Protein AF-A0A090T4U0-F1 (afdb_monomer_lite)

Structure (mmCIF, N/CA/C/O backbone):
data_AF-A0A090T4U0-F1
#
_entry.id   AF-A0A090T4U0-F1
#
loop_
_atom_site.group_PDB
_atom_site.id
_atom_site.type_symbol
_atom_site.label_atom_id
_atom_site.label_alt_id
_atom_site.label_comp_id
_atom_site.label_asym_id
_atom_site.label_entity_id
_atom_site.label_seq_id
_atom_site.pdbx_PDB_ins_code
_atom_site.Cartn_x
_atom_site.Cartn_y
_atom_site.Cartn_z
_atom_site.occupancy
_atom_site.B_iso_or_equiv
_atom_site.auth_seq_id
_atom_site.auth_comp_id
_atom_site.auth_asym_id
_atom_site.auth_atom_id
_atom_site.pdbx_PDB_model_num
ATOM 1 N N . MET A 1 1 ? -1.729 30.146 -5.307 1.00 39.72 1 MET A N 1
ATOM 2 C CA . MET A 1 1 ? -2.863 29.232 -5.060 1.00 39.72 1 MET A CA 1
ATOM 3 C C . MET A 1 1 ? -2.407 27.837 -5.458 1.00 39.72 1 MET A C 1
ATOM 5 O O . MET A 1 1 ? -2.613 27.449 -6.595 1.00 39.72 1 MET A O 1
ATOM 9 N N . GLU A 1 2 ? -1.715 27.117 -4.576 1.00 47.72 2 GLU A N 1
ATOM 10 C CA . GLU A 1 2 ? -1.398 25.704 -4.815 1.00 47.72 2 GLU A CA 1
ATOM 11 C C . GLU A 1 2 ? -2.237 24.876 -3.847 1.00 47.72 2 GLU A C 1
ATOM 13 O O . GLU A 1 2 ? -2.078 24.951 -2.630 1.00 47.72 2 GLU A O 1
ATOM 18 N N . ASN A 1 3 ? -3.214 24.168 -4.411 1.00 47.00 3 ASN A N 1
ATOM 19 C CA . ASN A 1 3 ? -4.125 23.287 -3.698 1.00 47.00 3 ASN A CA 1
ATOM 20 C C . ASN A 1 3 ? -3.336 22.127 -3.075 1.00 47.00 3 ASN A C 1
ATOM 22 O O . ASN A 1 3 ? -3.104 21.106 -3.718 1.00 47.00 3 ASN A O 1
ATOM 26 N N . ILE A 1 4 ? -2.964 22.252 -1.800 1.00 52.81 4 ILE A N 1
ATOM 27 C CA . ILE A 1 4 ? -2.536 21.125 -0.959 1.00 52.81 4 ILE A CA 1
ATOM 28 C C . ILE A 1 4 ? -3.804 20.353 -0.566 1.00 52.81 4 ILE A C 1
ATOM 30 O O . ILE A 1 4 ? -4.256 20.386 0.574 1.00 52.81 4 ILE A O 1
ATOM 34 N N . ILE A 1 5 ? -4.448 19.712 -1.537 1.00 53.06 5 ILE A N 1
ATOM 35 C CA . ILE A 1 5 ? -5.649 18.906 -1.315 1.00 53.06 5 ILE A CA 1
ATOM 36 C C . ILE A 1 5 ? -5.248 17.462 -1.640 1.00 53.06 5 ILE A C 1
ATOM 38 O O . ILE A 1 5 ? -5.162 17.091 -2.803 1.00 53.06 5 ILE A O 1
ATOM 42 N N . GLY A 1 6 ? -4.906 16.679 -0.605 1.00 55.81 6 GLY A N 1
ATOM 43 C CA . GLY A 1 6 ? -4.508 15.259 -0.726 1.00 55.81 6 GLY A CA 1
ATOM 44 C C . GLY A 1 6 ? -3.029 14.928 -0.446 1.00 55.81 6 GLY A C 1
ATOM 45 O O . GLY A 1 6 ? -2.508 13.942 -0.956 1.00 55.81 6 GLY A O 1
ATOM 46 N N . GLY A 1 7 ? -2.323 15.747 0.341 1.00 65.19 7 GLY A N 1
ATOM 47 C CA . GLY A 1 7 ? -0.852 15.810 0.360 1.00 65.19 7 GLY A CA 1
ATOM 48 C C . GLY A 1 7 ? -0.046 14.578 0.809 1.00 65.19 7 GLY A C 1
ATOM 49 O O . GLY A 1 7 ? 1.150 14.558 0.537 1.00 65.19 7 GLY A O 1
ATOM 50 N N . GLY A 1 8 ? -0.631 13.585 1.484 1.00 77.25 8 GLY A N 1
ATOM 51 C CA . GLY A 1 8 ? 0.084 12.375 1.927 1.00 77.25 8 GLY A CA 1
ATOM 52 C C . GLY A 1 8 ? -0.086 11.210 0.955 1.00 77.25 8 GLY A C 1
ATOM 53 O O . GLY A 1 8 ? 0.870 10.767 0.323 1.00 77.25 8 GLY A O 1
ATOM 54 N N . ASP A 1 9 ? -1.330 10.768 0.792 1.00 83.25 9 ASP A N 1
ATOM 55 C CA . ASP A 1 9 ? -1.684 9.610 -0.030 1.00 83.25 9 ASP A CA 1
ATOM 56 C C . ASP A 1 9 ? -1.367 9.827 -1.517 1.00 83.25 9 ASP A C 1
ATOM 58 O O . ASP A 1 9 ? -0.837 8.931 -2.170 1.00 83.25 9 ASP A O 1
ATOM 62 N N . ALA A 1 10 ? -1.594 11.038 -2.046 1.00 83.25 10 ALA A N 1
ATOM 63 C CA . ALA A 1 10 ? -1.249 11.348 -3.434 1.00 83.25 10 ALA A CA 1
ATOM 64 C C . ALA A 1 10 ? 0.271 11.319 -3.663 1.00 83.25 10 ALA A C 1
ATOM 66 O O . ALA A 1 10 ? 0.727 10.800 -4.677 1.00 83.25 10 ALA A O 1
ATOM 67 N N . LYS A 1 11 ? 1.075 11.812 -2.706 1.00 87.12 11 LYS A N 1
ATOM 68 C CA . LYS A 1 11 ? 2.545 11.723 -2.791 1.00 87.12 11 LYS A CA 1
ATOM 69 C C . LYS A 1 11 ? 3.019 10.275 -2.741 1.00 87.12 11 LYS A C 1
ATOM 71 O O . LYS A 1 11 ? 3.911 9.908 -3.500 1.00 87.12 11 LYS A O 1
ATOM 76 N N . LEU A 1 12 ? 2.411 9.464 -1.876 1.00 86.81 12 LEU A N 1
ATOM 77 C CA . LEU A 1 12 ? 2.719 8.043 -1.756 1.00 86.81 12 LEU A CA 1
ATOM 78 C C . LEU A 1 12 ? 2.400 7.291 -3.054 1.00 86.81 12 LEU A C 1
ATOM 80 O O . LEU A 1 12 ? 3.244 6.560 -3.567 1.00 86.81 12 LEU A O 1
ATOM 84 N N . MET A 1 13 ? 1.214 7.517 -3.619 1.00 87.69 13 MET A N 1
ATOM 85 C CA . MET A 1 13 ? 0.796 6.901 -4.878 1.00 87.69 13 MET A CA 1
ATOM 86 C C . MET A 1 13 ? 1.702 7.316 -6.045 1.00 87.69 13 MET A C 1
ATOM 88 O O . MET A 1 13 ? 2.092 6.465 -6.843 1.00 87.69 13 MET A O 1
ATOM 92 N N . VAL A 1 14 ? 2.087 8.595 -6.129 1.00 89.25 14 VAL A N 1
ATOM 93 C CA . VAL A 1 14 ? 3.028 9.079 -7.153 1.00 89.25 14 VAL A CA 1
ATOM 94 C C . VAL A 1 14 ? 4.398 8.418 -6.998 1.00 89.25 14 VAL A C 1
ATOM 96 O O . VAL A 1 14 ? 4.952 7.951 -7.989 1.00 89.25 14 VAL A O 1
ATOM 99 N N . ALA A 1 15 ? 4.925 8.322 -5.774 1.00 90.38 15 ALA A N 1
ATOM 100 C CA . ALA A 1 15 ? 6.213 7.678 -5.516 1.00 90.38 15 ALA A CA 1
ATOM 101 C C . ALA A 1 15 ? 6.215 6.198 -5.931 1.00 90.38 15 ALA A C 1
ATOM 103 O O . ALA A 1 15 ? 7.143 5.751 -6.603 1.00 90.38 15 ALA A O 1
ATOM 104 N N . PHE A 1 16 ? 5.160 5.451 -5.594 1.00 88.44 16 PHE A N 1
ATOM 105 C CA . PHE A 1 16 ? 5.040 4.055 -6.011 1.00 88.44 16 PHE A CA 1
ATOM 106 C C . PHE A 1 16 ? 4.843 3.895 -7.521 1.00 88.44 16 PHE A C 1
ATOM 108 O O . PHE A 1 16 ? 5.444 3.006 -8.120 1.00 88.44 16 PHE A O 1
ATOM 115 N N . SER A 1 17 ? 4.058 4.773 -8.147 1.00 87.50 17 SER A N 1
ATOM 116 C CA . SER A 1 17 ? 3.853 4.752 -9.600 1.00 87.50 17 SER A CA 1
ATOM 117 C C . SER A 1 17 ? 5.156 5.010 -10.358 1.00 87.50 17 SER A C 1
ATOM 119 O O . SER A 1 17 ? 5.371 4.426 -11.412 1.00 87.50 17 SER A O 1
ATOM 121 N N . LEU A 1 18 ? 6.057 5.834 -9.806 1.00 88.62 18 LEU A N 1
ATOM 122 C CA . LEU A 1 18 ? 7.380 6.085 -10.387 1.00 88.62 18 LEU A CA 1
ATOM 123 C C . LEU A 1 18 ? 8.330 4.879 -10.276 1.00 88.62 18 LEU A C 1
ATOM 125 O O . LEU A 1 18 ? 9.300 4.792 -11.024 1.00 88.62 18 LEU A O 1
ATOM 129 N N . SER A 1 19 ? 8.073 3.972 -9.329 1.00 86.44 19 SER A N 1
ATOM 130 C CA . SER A 1 19 ? 8.882 2.772 -9.092 1.00 86.44 19 SER A CA 1
ATOM 131 C C . SER A 1 19 ? 8.485 1.585 -9.977 1.00 86.44 19 SER A C 1
ATOM 133 O O . SER A 1 19 ? 9.176 0.566 -9.954 1.00 86.44 19 SER A O 1
ATOM 135 N N . LEU A 1 20 ? 7.380 1.686 -10.722 1.00 86.69 20 LEU A N 1
ATOM 136 C CA . LEU A 1 20 ? 6.853 0.626 -11.580 1.00 86.69 20 LEU A CA 1
ATOM 137 C C . LEU A 1 20 ? 6.875 1.048 -13.056 1.00 86.69 20 LEU A C 1
ATOM 139 O O . LEU A 1 20 ? 6.702 2.227 -13.369 1.00 86.69 20 LEU A O 1
ATOM 143 N N . PRO A 1 21 ? 7.040 0.098 -13.995 1.00 87.69 21 PRO A N 1
ATOM 144 C CA . PRO A 1 21 ? 6.775 0.373 -15.399 1.00 87.69 21 PRO A CA 1
ATOM 145 C C . PRO A 1 21 ? 5.293 0.724 -15.593 1.00 87.69 21 PRO A C 1
ATOM 147 O O . PRO A 1 21 ? 4.412 0.132 -14.968 1.00 87.69 21 PRO A O 1
ATOM 150 N N . LEU A 1 22 ? 5.014 1.664 -16.503 1.00 87.69 22 LEU A N 1
ATOM 151 C CA . LEU A 1 22 ? 3.664 2.201 -16.733 1.00 87.69 22 LEU A CA 1
ATOM 152 C C . LEU A 1 22 ? 2.623 1.120 -17.068 1.00 87.69 22 LEU A C 1
ATOM 154 O O . LEU A 1 22 ? 1.453 1.283 -16.746 1.00 87.69 22 LEU A O 1
ATOM 158 N N . SER A 1 23 ? 3.047 0.006 -17.669 1.00 89.50 23 SER A N 1
ATOM 159 C CA . SER A 1 23 ? 2.181 -1.126 -18.015 1.00 89.50 23 SER A CA 1
ATOM 160 C C . SER A 1 23 ? 1.596 -1.864 -16.809 1.00 89.50 23 SER A C 1
ATOM 162 O O . SER A 1 23 ? 0.602 -2.557 -16.967 1.00 89.50 23 SER A O 1
ATOM 164 N N . LEU A 1 24 ? 2.208 -1.746 -15.625 1.00 90.44 24 LEU A N 1
ATOM 165 C CA . LEU A 1 24 ? 1.774 -2.431 -14.398 1.00 90.44 24 LEU A CA 1
ATOM 166 C C . LEU A 1 24 ? 0.963 -1.523 -13.466 1.00 90.44 24 LEU A C 1
ATOM 168 O O . LEU A 1 24 ? 0.540 -1.956 -12.394 1.00 90.44 24 LEU A O 1
ATOM 172 N N . ILE A 1 25 ? 0.755 -0.258 -13.844 1.00 90.00 25 ILE A N 1
ATOM 173 C CA . ILE A 1 25 ? 0.006 0.691 -13.016 1.00 90.00 25 ILE A CA 1
ATOM 174 C C . ILE A 1 25 ? -1.458 0.264 -12.897 1.00 90.00 25 ILE A C 1
ATOM 176 O O . ILE A 1 25 ? -2.008 0.352 -11.802 1.00 90.00 25 ILE A O 1
ATOM 180 N N . ASP A 1 26 ? -2.069 -0.239 -13.972 1.00 92.25 26 ASP A N 1
ATOM 181 C CA . ASP A 1 26 ? -3.465 -0.696 -13.953 1.00 92.25 26 ASP A CA 1
ATOM 182 C C . ASP A 1 26 ? -3.659 -1.867 -12.977 1.00 92.25 26 ASP A C 1
ATOM 184 O O . ASP A 1 26 ? -4.577 -1.848 -12.152 1.00 92.25 26 ASP A O 1
ATOM 188 N N . ASP A 1 27 ? -2.733 -2.830 -12.988 1.00 91.38 27 ASP A N 1
ATOM 189 C CA . ASP A 1 27 ? -2.721 -3.945 -12.039 1.00 91.38 27 ASP A CA 1
ATOM 190 C C . ASP A 1 27 ? -2.514 -3.442 -10.604 1.00 91.38 27 ASP A C 1
ATOM 192 O O . ASP A 1 27 ? -3.239 -3.835 -9.687 1.00 91.38 27 ASP A O 1
ATOM 196 N N . ALA A 1 28 ? -1.570 -2.519 -10.388 1.00 90.44 28 ALA A N 1
ATOM 197 C CA . ALA A 1 28 ? -1.320 -1.939 -9.068 1.00 90.44 28 ALA A CA 1
ATOM 198 C C . ALA A 1 28 ? -2.552 -1.203 -8.527 1.00 90.44 28 ALA A C 1
ATOM 200 O O . ALA A 1 28 ? -2.884 -1.333 -7.343 1.00 90.44 28 ALA A O 1
ATOM 201 N N . LEU A 1 29 ? -3.273 -0.490 -9.394 1.00 92.00 29 LEU A N 1
ATOM 202 C CA . LEU A 1 29 ? -4.515 0.189 -9.050 1.00 92.00 29 LEU A CA 1
ATOM 203 C C . LEU A 1 29 ? -5.624 -0.809 -8.699 1.00 92.00 29 LEU A C 1
ATOM 205 O O . LEU A 1 29 ? -6.366 -0.589 -7.738 1.00 92.00 29 LEU A O 1
ATOM 209 N N . PHE A 1 30 ? -5.709 -1.925 -9.426 1.00 94.44 30 PHE A N 1
ATOM 210 C CA . PHE A 1 30 ? -6.659 -3.000 -9.153 1.00 94.44 30 PHE A CA 1
ATOM 211 C C . PHE A 1 30 ? -6.404 -3.655 -7.786 1.00 94.44 30 PHE A C 1
ATOM 213 O O . PHE A 1 30 ? -7.314 -3.739 -6.954 1.00 94.44 30 PHE A O 1
ATOM 220 N N . PHE A 1 31 ? -5.160 -4.038 -7.490 1.00 93.00 31 PHE A N 1
ATOM 221 C CA . PHE A 1 31 ? -4.795 -4.611 -6.188 1.00 93.00 31 PHE A CA 1
ATOM 222 C C . PHE A 1 31 ? -4.940 -3.606 -5.038 1.00 93.00 31 PHE A C 1
ATOM 224 O O . PHE A 1 31 ? -5.351 -3.977 -3.931 1.00 93.00 31 PHE A O 1
ATOM 231 N N . MET A 1 32 ? -4.661 -2.325 -5.287 1.00 94.25 32 MET A N 1
ATOM 232 C CA . MET A 1 32 ? -4.926 -1.245 -4.335 1.00 94.25 32 MET A CA 1
ATOM 233 C C . MET A 1 32 ? -6.424 -1.111 -4.046 1.00 94.25 32 MET A C 1
ATOM 235 O O . MET A 1 32 ? -6.804 -0.997 -2.880 1.00 94.25 32 MET A O 1
ATOM 239 N N . ALA A 1 33 ? -7.280 -1.157 -5.070 1.00 92.75 33 ALA A N 1
ATOM 240 C CA . ALA A 1 33 ? -8.729 -1.080 -4.903 1.00 92.75 33 ALA A CA 1
ATOM 241 C C . ALA A 1 33 ? -9.268 -2.263 -4.084 1.00 92.75 33 ALA A C 1
ATOM 243 O O . ALA A 1 33 ? -10.078 -2.058 -3.177 1.00 92.75 33 ALA A O 1
ATOM 244 N N . ILE A 1 34 ? -8.768 -3.479 -4.330 1.00 94.56 34 ILE A N 1
ATOM 245 C CA . ILE A 1 34 ? -9.106 -4.663 -3.524 1.00 94.56 34 ILE A CA 1
ATOM 246 C C . ILE A 1 34 ? -8.674 -4.461 -2.068 1.00 94.56 34 ILE A C 1
ATOM 248 O O . ILE A 1 34 ? -9.482 -4.627 -1.153 1.00 94.56 34 ILE A O 1
ATOM 252 N N . SER A 1 35 ? -7.425 -4.051 -1.844 1.00 92.75 35 SER A N 1
ATOM 253 C CA . SER A 1 35 ? -6.879 -3.821 -0.499 1.00 92.75 35 SER A CA 1
ATOM 254 C C . SER A 1 35 ? -7.664 -2.744 0.258 1.00 92.75 35 SER A C 1
ATOM 256 O O . SER A 1 35 ? -7.997 -2.912 1.433 1.00 92.75 35 SER A O 1
ATOM 258 N N . GLY A 1 36 ? -8.025 -1.657 -0.429 1.00 91.25 36 GLY A N 1
ATOM 259 C CA . GLY A 1 36 ? -8.861 -0.585 0.106 1.00 91.25 36 GLY A CA 1
ATOM 260 C C . GLY A 1 36 ? -10.282 -1.045 0.421 1.00 91.25 36 GLY A C 1
ATOM 261 O O . GLY A 1 36 ? -10.813 -0.696 1.474 1.00 91.25 36 GLY A O 1
ATOM 262 N N . GLY A 1 37 ? -10.874 -1.880 -0.436 1.00 91.44 37 GLY A N 1
ATOM 263 C CA . GLY A 1 37 ? -12.179 -2.494 -0.203 1.00 91.44 37 GLY A CA 1
ATOM 264 C C . GLY A 1 37 ? -12.188 -3.383 1.040 1.00 91.44 37 GLY A C 1
ATOM 265 O O . GLY A 1 37 ? -13.062 -3.238 1.895 1.00 91.44 37 GLY A O 1
ATOM 266 N N . VAL A 1 38 ? -11.178 -4.243 1.200 1.00 92.94 38 VAL A N 1
ATOM 267 C CA . VAL A 1 38 ? -11.017 -5.086 2.397 1.00 92.94 38 VAL A CA 1
ATOM 268 C C . VAL A 1 38 ? -10.873 -4.222 3.652 1.00 92.94 38 VAL A C 1
ATOM 270 O O . VAL A 1 38 ? -11.573 -4.449 4.641 1.00 92.94 38 VAL A O 1
ATOM 273 N N . LEU A 1 39 ? -10.029 -3.189 3.605 1.00 89.62 39 LEU A N 1
ATOM 274 C CA . LEU A 1 39 ? -9.839 -2.262 4.720 1.00 89.62 39 LEU A CA 1
ATOM 275 C C . LEU A 1 39 ? -11.144 -1.535 5.087 1.00 89.62 39 LEU A C 1
ATOM 277 O O . LEU A 1 39 ? -11.482 -1.430 6.268 1.00 89.62 39 LEU A O 1
ATOM 281 N N . ALA A 1 40 ? -11.905 -1.086 4.086 1.00 89.75 40 ALA A N 1
ATOM 282 C CA . ALA A 1 40 ? -13.201 -0.447 4.280 1.00 89.75 40 ALA A CA 1
ATOM 283 C C . ALA A 1 40 ? -14.209 -1.394 4.944 1.00 89.75 40 ALA A C 1
ATOM 285 O O . ALA A 1 40 ? -14.865 -1.001 5.910 1.00 89.75 40 ALA A O 1
ATOM 286 N N . VAL A 1 41 ? -14.295 -2.651 4.495 1.00 91.31 41 VAL A N 1
ATOM 287 C CA . VAL A 1 41 ? -15.170 -3.665 5.107 1.00 91.31 41 VAL A CA 1
ATOM 288 C C . VAL A 1 41 ? -14.776 -3.913 6.563 1.00 91.31 41 VAL A C 1
ATOM 290 O O . VAL A 1 41 ? -15.645 -3.874 7.433 1.00 91.31 41 VAL A O 1
ATOM 293 N N . ILE A 1 42 ? -13.484 -4.085 6.861 1.00 89.06 42 ILE A N 1
ATOM 294 C CA . ILE A 1 42 ? -12.990 -4.278 8.236 1.00 89.06 42 ILE A CA 1
ATOM 295 C C . ILE A 1 42 ? -13.397 -3.102 9.129 1.00 89.06 42 ILE A C 1
ATOM 297 O O . ILE A 1 42 ? -13.904 -3.305 10.233 1.00 89.06 42 ILE A O 1
ATOM 301 N N . TYR A 1 43 ? -13.204 -1.871 8.656 1.00 86.00 43 TYR A N 1
ATOM 302 C CA . TYR A 1 43 ? -13.516 -0.664 9.421 1.00 86.00 43 TYR A CA 1
ATOM 303 C C . TYR A 1 43 ? -15.025 -0.465 9.603 1.00 86.00 43 TYR A C 1
ATOM 305 O O . TYR A 1 43 ? -15.462 -0.093 10.694 1.00 86.00 43 TYR A O 1
ATOM 313 N N . ILE A 1 44 ? -15.838 -0.779 8.590 1.00 86.56 44 ILE A N 1
ATOM 314 C CA . ILE A 1 44 ? -17.300 -0.793 8.716 1.00 86.56 44 ILE A CA 1
ATOM 315 C C . ILE A 1 44 ? -17.726 -1.834 9.752 1.00 86.56 44 ILE A C 1
ATOM 317 O O . ILE A 1 44 ? -18.524 -1.517 10.628 1.00 86.56 44 ILE A O 1
ATOM 321 N N . VAL A 1 45 ? -17.184 -3.052 9.717 1.00 88.00 45 VAL A N 1
ATOM 322 C CA . VAL A 1 45 ? -17.518 -4.091 10.704 1.00 88.00 45 VAL A CA 1
ATOM 323 C C . VAL A 1 45 ? -17.106 -3.656 12.111 1.00 88.00 45 VAL A C 1
ATOM 325 O O . VAL A 1 45 ? -17.915 -3.706 13.040 1.00 88.00 45 VAL A O 1
ATOM 328 N N . LYS A 1 46 ? -15.885 -3.145 12.266 1.00 84.44 46 LYS A N 1
ATOM 329 C CA . LYS A 1 46 ? -15.341 -2.695 13.551 1.00 84.44 46 LYS A CA 1
ATOM 330 C C . LYS A 1 46 ? -16.159 -1.558 14.169 1.00 84.44 46 LYS A C 1
ATOM 332 O O . LYS A 1 46 ? -16.525 -1.630 15.340 1.00 84.44 46 LYS A O 1
ATOM 337 N N . TYR A 1 47 ? -16.467 -0.521 13.396 1.00 81.31 47 TYR A N 1
ATOM 338 C CA . TYR A 1 47 ? -17.128 0.670 13.933 1.00 81.31 47 TYR A CA 1
ATOM 339 C C . TYR A 1 47 ? -18.650 0.585 13.912 1.00 81.31 47 TYR A C 1
ATOM 341 O O . TYR A 1 47 ? -19.301 1.064 14.839 1.00 81.31 47 TYR A O 1
ATOM 349 N N . ARG A 1 48 ? -19.235 -0.038 12.884 1.00 79.00 48 ARG A N 1
ATOM 350 C CA . ARG A 1 48 ? -20.690 -0.085 12.699 1.00 79.00 48 ARG A CA 1
ATOM 351 C C . ARG A 1 48 ? -21.332 -1.309 13.341 1.00 79.00 48 ARG A C 1
ATOM 353 O O . ARG A 1 48 ? -22.386 -1.157 13.951 1.00 79.00 48 ARG A O 1
ATOM 360 N N . LEU A 1 49 ? -20.728 -2.496 13.219 1.00 78.00 49 LEU A N 1
ATOM 361 C CA . LEU A 1 49 ? -21.295 -3.720 13.804 1.00 78.00 49 LEU A CA 1
ATOM 362 C C . LEU A 1 49 ? -20.850 -3.926 15.249 1.00 78.00 49 LEU A C 1
ATOM 364 O O . LEU A 1 49 ? -21.685 -4.162 16.117 1.00 78.00 49 LEU A O 1
ATOM 368 N N . LEU A 1 50 ? -19.553 -3.799 15.520 1.00 83.31 50 LEU A N 1
ATOM 369 C CA . LEU A 1 50 ? -19.006 -4.057 16.854 1.00 83.31 50 LEU A CA 1
ATOM 370 C C . LEU A 1 50 ? -19.094 -2.842 17.790 1.00 83.31 50 LEU A C 1
ATOM 372 O O . LEU A 1 50 ? -18.753 -2.963 18.963 1.00 83.31 50 LEU A O 1
ATOM 376 N N . LYS A 1 51 ? -19.550 -1.681 17.285 1.00 74.38 51 LYS A N 1
ATOM 377 C CA . LYS A 1 51 ? -19.650 -0.404 18.021 1.00 74.38 51 LYS A CA 1
ATOM 378 C C . LYS A 1 51 ?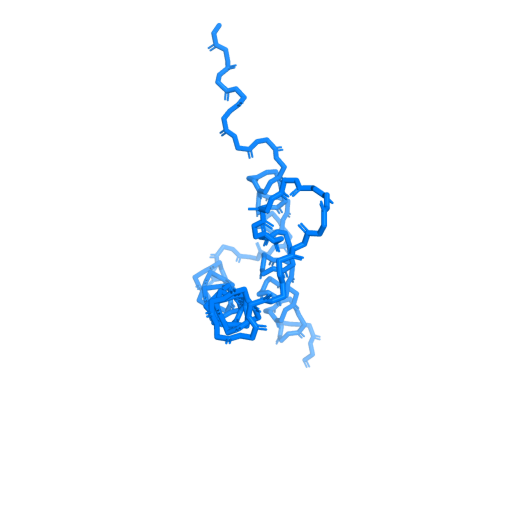 -18.396 -0.092 18.847 1.00 74.38 51 LYS A C 1
ATOM 380 O O . LYS A 1 51 ? -18.486 0.496 19.923 1.00 74.38 51 LYS A O 1
ATOM 385 N N . LEU A 1 52 ? -17.221 -0.473 18.342 1.00 71.25 52 LEU A N 1
ATOM 386 C CA . LEU A 1 52 ? -15.932 -0.146 18.945 1.00 71.25 52 LEU A CA 1
ATOM 387 C C . LEU A 1 52 ? -15.641 1.326 18.656 1.00 71.25 52 LEU A C 1
ATOM 389 O O . LEU A 1 52 ? -14.811 1.640 17.807 1.00 71.25 52 LEU A O 1
ATOM 393 N N . VAL A 1 53 ? -16.391 2.227 19.295 1.00 65.38 53 VAL A N 1
ATOM 394 C CA . VAL A 1 53 ? -16.194 3.670 19.161 1.00 65.38 53 VAL A CA 1
ATOM 395 C C . VAL A 1 53 ? -14.773 3.975 19.639 1.00 65.38 53 VAL A C 1
ATOM 397 O O . VAL A 1 53 ? -14.438 3.655 20.782 1.00 65.38 53 VAL A O 1
ATOM 400 N N . PRO A 1 54 ? -13.908 4.532 18.780 1.00 64.00 54 PRO A N 1
ATOM 401 C CA . PRO A 1 54 ? -12.580 4.923 19.205 1.00 64.00 54 PRO A CA 1
ATOM 402 C C . PRO A 1 54 ? -12.735 6.097 20.172 1.00 64.00 54 PRO A C 1
ATOM 404 O O . PRO A 1 54 ? -13.407 7.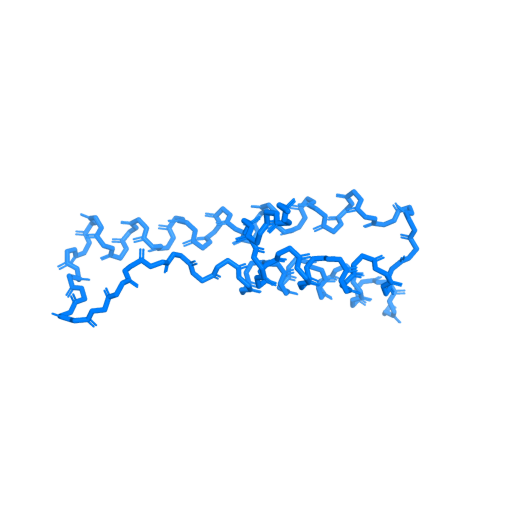076 19.858 1.00 64.00 54 PRO A O 1
ATOM 407 N N . SER A 1 55 ? -12.167 5.944 21.371 1.00 58.94 55 SER A N 1
ATOM 408 C CA . SER A 1 55 ? -12.404 6.853 22.494 1.00 58.94 55 SER A CA 1
ATOM 409 C C . SER A 1 55 ? -11.949 8.277 22.191 1.00 58.94 55 SER A C 1
ATOM 411 O O . SER A 1 55 ? -12.626 9.199 22.616 1.00 58.94 55 SER A O 1
ATOM 413 N N . GLU A 1 56 ? -10.860 8.466 21.437 1.00 54.41 56 GLU A N 1
ATOM 414 C CA . GLU A 1 56 ? -10.335 9.776 21.044 1.00 54.41 56 GLU A CA 1
ATOM 415 C C . GLU A 1 56 ? -9.511 9.633 19.752 1.00 54.41 56 GLU A C 1
ATOM 417 O O . GLU A 1 56 ? -8.595 8.814 19.685 1.00 54.41 56 GLU A O 1
ATOM 422 N N . GLY A 1 57 ? -9.840 10.399 18.707 1.00 54.97 57 GLY A N 1
ATOM 423 C CA . GLY A 1 57 ? -9.047 10.466 17.474 1.00 54.97 57 GLY A CA 1
ATOM 424 C C . GLY A 1 57 ? -9.881 10.590 16.200 1.00 54.97 57 GLY A C 1
ATOM 425 O O . GLY A 1 57 ? -10.931 9.966 16.053 1.00 54.97 57 GLY A O 1
ATOM 426 N N . THR A 1 58 ? -9.405 11.403 15.257 1.00 55.81 58 THR A N 1
ATOM 427 C CA . THR A 1 58 ? -9.964 11.537 13.907 1.00 55.81 58 THR A CA 1
ATOM 428 C C . THR A 1 58 ? -10.047 10.165 13.234 1.00 55.81 58 THR A C 1
ATOM 430 O O . THR A 1 58 ? -9.033 9.536 12.937 1.00 55.81 58 THR A O 1
ATOM 433 N N . ILE A 1 59 ? -11.271 9.688 12.984 1.00 63.03 59 ILE A N 1
ATOM 434 C CA . ILE A 1 59 ? -11.538 8.416 12.298 1.00 63.03 59 ILE A CA 1
ATOM 435 C C . ILE A 1 59 ? -11.283 8.614 10.799 1.00 63.03 59 ILE A C 1
ATOM 437 O O . ILE A 1 59 ? -12.204 8.752 9.998 1.00 63.03 59 ILE A O 1
ATOM 441 N N . GLY A 1 60 ? -10.011 8.687 10.419 1.00 66.19 60 GLY A N 1
ATOM 442 C CA . GLY A 1 60 ? -9.578 8.518 9.038 1.00 66.19 60 GLY A CA 1
ATOM 443 C C . GLY A 1 60 ? -9.408 7.033 8.737 1.00 66.19 60 GLY A C 1
ATOM 444 O O . GLY A 1 60 ? -8.871 6.285 9.558 1.00 66.19 60 GLY A O 1
ATOM 445 N N . LEU A 1 61 ? -9.854 6.582 7.563 1.00 72.31 61 LEU A N 1
ATOM 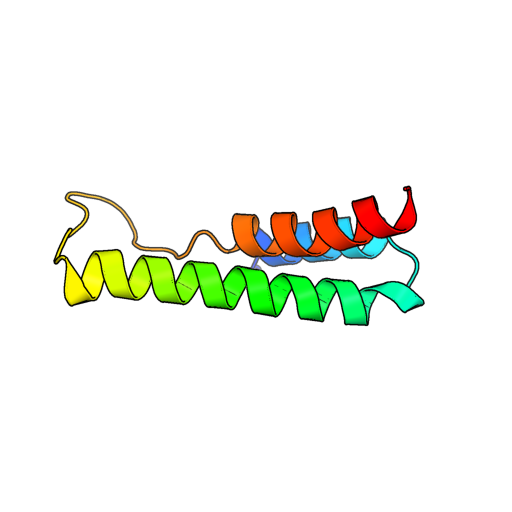446 C CA . LEU A 1 61 ? -9.405 5.288 7.054 1.00 72.31 61 LEU A CA 1
ATOM 447 C C . LEU A 1 61 ? -7.896 5.408 6.774 1.00 72.31 61 LEU A C 1
ATOM 449 O O . LEU A 1 61 ? -7.495 6.380 6.132 1.00 72.31 61 LEU A O 1
ATOM 453 N N . PRO A 1 62 ? -7.045 4.471 7.223 1.00 83.12 62 PRO A N 1
ATOM 454 C CA . PRO A 1 62 ? -5.619 4.520 6.921 1.00 83.12 62 PRO A CA 1
ATOM 455 C C . PRO A 1 62 ? -5.368 4.086 5.467 1.00 83.12 62 PRO A C 1
ATOM 457 O O . PRO A 1 62 ? -4.906 2.977 5.200 1.00 83.12 62 PRO A O 1
ATOM 460 N N . TYR A 1 63 ? -5.689 4.967 4.515 1.00 82.69 63 TYR A N 1
ATOM 461 C CA . TYR A 1 63 ? -5.589 4.709 3.074 1.00 82.69 63 TYR A CA 1
ATOM 462 C C . TYR A 1 63 ? -4.161 4.401 2.622 1.00 82.69 63 TYR A C 1
ATOM 464 O O . TYR A 1 63 ? -3.977 3.543 1.761 1.00 82.69 63 TYR A O 1
ATOM 472 N N . GLY A 1 64 ? -3.147 4.990 3.263 1.00 85.94 64 GLY A N 1
ATOM 473 C CA . GLY A 1 64 ? -1.746 4.655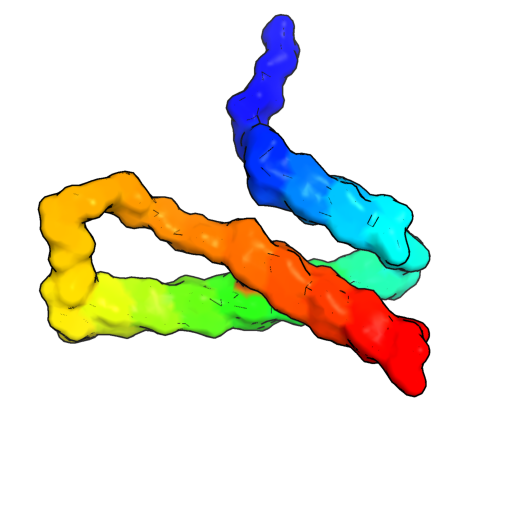 3.007 1.00 85.94 64 GLY A CA 1
ATOM 474 C C . GLY A 1 64 ? -1.421 3.160 3.147 1.00 85.94 64 GLY A C 1
ATOM 475 O O . GLY A 1 64 ? -0.556 2.662 2.426 1.00 85.94 64 GLY A O 1
ATOM 476 N N . ILE A 1 65 ? -2.145 2.417 3.999 1.00 87.38 65 ILE A N 1
ATOM 477 C CA . ILE A 1 65 ? -1.991 0.957 4.120 1.00 87.38 65 ILE A CA 1
ATOM 478 C C . ILE A 1 65 ? -2.513 0.264 2.860 1.00 87.38 65 ILE A C 1
ATOM 480 O O . ILE A 1 65 ? -1.843 -0.615 2.328 1.00 87.38 65 ILE A O 1
ATOM 484 N N . ALA A 1 66 ? -3.675 0.681 2.353 1.00 91.50 66 ALA A N 1
ATOM 485 C CA . ALA A 1 66 ? -4.249 0.124 1.131 1.00 91.50 66 ALA A CA 1
ATOM 486 C C . ALA A 1 66 ? -3.372 0.412 -0.098 1.00 91.50 66 ALA A C 1
ATOM 488 O O . ALA A 1 66 ? -3.134 -0.491 -0.900 1.00 91.50 66 ALA A O 1
ATOM 489 N N . ILE A 1 67 ? -2.849 1.639 -0.208 1.00 90.69 67 ILE A N 1
ATOM 490 C CA . ILE A 1 67 ? -1.929 2.046 -1.281 1.00 90.69 67 ILE A CA 1
ATOM 491 C C . ILE A 1 67 ? -0.654 1.203 -1.223 1.00 90.69 67 ILE A C 1
ATOM 493 O O . ILE A 1 67 ? -0.292 0.564 -2.209 1.00 90.69 67 ILE A O 1
ATOM 497 N N . SER A 1 68 ? -0.007 1.141 -0.057 1.00 92.19 68 SER A N 1
ATOM 498 C CA . SER A 1 68 ? 1.241 0.389 0.104 1.00 92.19 68 SER A CA 1
ATOM 499 C C . SER A 1 68 ? 1.043 -1.105 -0.154 1.00 92.19 68 SER A C 1
ATOM 501 O O . SER A 1 68 ? 1.854 -1.704 -0.848 1.00 92.19 68 SER A O 1
ATOM 503 N N . ALA A 1 69 ? -0.036 -1.711 0.354 1.00 92.25 69 ALA A N 1
ATOM 504 C CA . ALA A 1 69 ? -0.317 -3.133 0.153 1.00 92.25 69 ALA A CA 1
ATOM 505 C C . ALA A 1 69 ? -0.570 -3.474 -1.324 1.00 92.25 69 ALA A C 1
ATOM 507 O O . ALA A 1 69 ? -0.004 -4.444 -1.829 1.00 92.25 69 ALA A O 1
ATOM 508 N N . GLY A 1 70 ? -1.367 -2.665 -2.029 1.00 91.56 70 GLY A N 1
ATOM 509 C CA . GLY A 1 70 ? -1.668 -2.891 -3.443 1.00 91.56 70 GLY A CA 1
ATOM 510 C C . GLY A 1 70 ? -0.428 -2.789 -4.327 1.00 91.56 70 GLY A C 1
ATOM 511 O O . GLY A 1 70 ? -0.102 -3.729 -5.050 1.00 91.56 70 GLY A O 1
ATOM 512 N N . PHE A 1 71 ? 0.315 -1.685 -4.208 1.00 90.81 71 PHE A N 1
ATOM 513 C CA . PHE A 1 71 ? 1.527 -1.471 -5.000 1.00 90.81 71 PHE A CA 1
ATOM 514 C C . PHE A 1 71 ? 2.645 -2.455 -4.642 1.00 90.81 71 PHE A C 1
ATOM 516 O O . PHE A 1 71 ? 3.292 -2.984 -5.541 1.00 90.81 71 PHE A O 1
ATOM 523 N N . CYS A 1 72 ? 2.851 -2.759 -3.357 1.00 91.38 72 CYS A N 1
ATOM 524 C CA . CYS A 1 72 ? 3.868 -3.724 -2.936 1.00 91.38 72 CYS A CA 1
ATOM 525 C C . CYS A 1 72 ? 3.572 -5.131 -3.473 1.00 91.38 72 CYS A C 1
ATOM 527 O O . CYS A 1 72 ? 4.497 -5.828 -3.872 1.00 91.38 72 CYS A O 1
ATOM 529 N N . THR A 1 73 ? 2.298 -5.527 -3.564 1.00 91.06 73 THR A N 1
ATOM 530 C CA . THR A 1 73 ? 1.907 -6.825 -4.142 1.00 91.06 73 THR A CA 1
ATOM 531 C C . THR A 1 73 ? 2.321 -6.936 -5.610 1.00 91.06 73 THR A C 1
ATOM 533 O O . THR A 1 73 ? 2.886 -7.951 -6.013 1.00 91.06 73 THR A O 1
ATOM 536 N N . VAL A 1 74 ? 2.104 -5.881 -6.400 1.00 91.00 74 VAL A N 1
ATOM 537 C CA . VAL A 1 74 ? 2.493 -5.861 -7.819 1.00 91.00 74 VAL A CA 1
ATOM 538 C C . VAL A 1 74 ? 4.004 -5.762 -7.992 1.00 91.00 74 VAL A C 1
ATOM 540 O O . VAL A 1 74 ? 4.562 -6.481 -8.813 1.00 91.00 74 VAL A O 1
ATOM 543 N N . ILE A 1 75 ? 4.685 -4.946 -7.181 1.00 89.88 75 ILE A N 1
ATOM 544 C CA . ILE A 1 75 ? 6.155 -4.886 -7.169 1.00 89.88 75 ILE A CA 1
ATOM 545 C C . ILE A 1 75 ? 6.733 -6.268 -6.847 1.00 89.88 75 ILE A C 1
ATOM 547 O O . ILE A 1 75 ? 7.618 -6.743 -7.551 1.00 89.88 75 ILE A O 1
ATOM 551 N N . LEU A 1 76 ? 6.215 -6.937 -5.817 1.00 89.94 76 LEU A N 1
ATOM 552 C CA . LEU A 1 76 ? 6.670 -8.264 -5.423 1.00 89.94 76 LEU A CA 1
ATOM 553 C C . LEU A 1 76 ? 6.433 -9.288 -6.539 1.00 89.94 76 LEU A C 1
ATOM 555 O O . LEU A 1 76 ? 7.340 -10.045 -6.860 1.00 89.94 76 LEU A O 1
ATOM 559 N N . SER A 1 77 ? 5.252 -9.266 -7.163 1.00 89.44 77 SER A N 1
ATOM 560 C CA . SER A 1 77 ? 4.919 -10.141 -8.293 1.00 89.44 77 SER A CA 1
ATOM 561 C C . SER A 1 77 ? 5.729 -9.853 -9.558 1.00 89.44 77 SER A C 1
ATOM 563 O O . SER A 1 77 ? 5.782 -10.703 -10.437 1.00 89.44 77 SER A O 1
ATOM 565 N N . TYR A 1 78 ? 6.294 -8.655 -9.693 1.00 87.88 78 TYR A N 1
ATOM 566 C CA . TYR A 1 78 ? 7.151 -8.297 -10.819 1.00 87.88 78 TYR A CA 1
ATOM 567 C C . TYR A 1 78 ? 8.600 -8.763 -10.619 1.00 87.88 78 TYR A C 1
ATOM 569 O O . TYR A 1 78 ? 9.299 -9.033 -11.593 1.00 87.88 78 TYR A O 1
ATOM 577 N N . TYR A 1 79 ? 9.062 -8.828 -9.366 1.00 83.50 79 TYR A N 1
ATOM 578 C CA . TYR A 1 79 ? 10.443 -9.183 -9.026 1.00 83.50 79 TYR A CA 1
ATOM 579 C C . TYR A 1 79 ? 10.665 -10.670 -8.705 1.00 83.50 79 TYR A C 1
ATOM 581 O O . TYR A 1 79 ? 11.805 -11.122 -8.830 1.00 83.50 79 TYR A O 1
ATOM 589 N N . LEU A 1 80 ? 9.636 -11.401 -8.259 1.00 82.81 80 LEU A N 1
ATOM 590 C CA . LEU A 1 80 ? 9.670 -12.862 -8.072 1.00 82.81 80 LEU A CA 1
ATOM 591 C C . LEU A 1 80 ? 9.280 -13.605 -9.350 1.00 82.81 80 LEU A C 1
ATOM 593 O O . LEU A 1 80 ? 9.913 -14.655 -9.602 1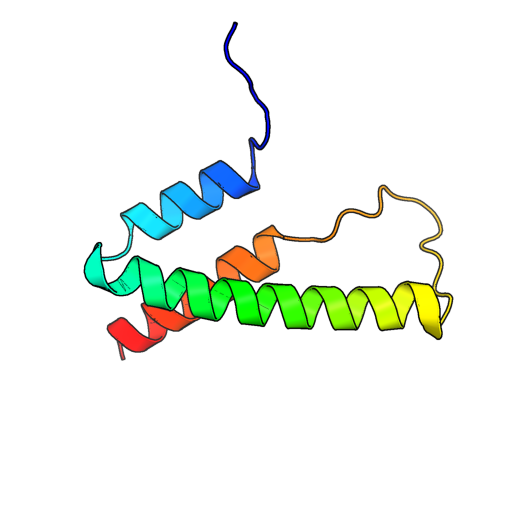.00 82.81 80 LEU A O 1
#

Radius of gyration: 15.07 Å; chains: 1; bounding box: 32×42×40 Å

Foldseek 3Di:
DDPPPPVPQVVLLVVLCVVDDVVCNVQLVVQLVVLVVVLVVVVCCVCVVVVVPPPDDDPDRPSSRSSCRSSVVSVVVVVD

pLDDT: mean 81.81, std 13.49, range [39.72, 94.56]

Sequence (80 aa):
MENIIGGGDAKLMVAFSLSLPLSLIDDALFFMAISGGVLAVIYIVKYRLLKLVPSEGTIGLPYGIAISAGFCTVILSYYL

Organism: NCBI:txid990268

Secondary structure (DSSP, 8-state):
----SSTTHHHHHHHHHHTS-GGGHHHHHHHHHHHHHHHHHHHHIIIIIS----SSS-----H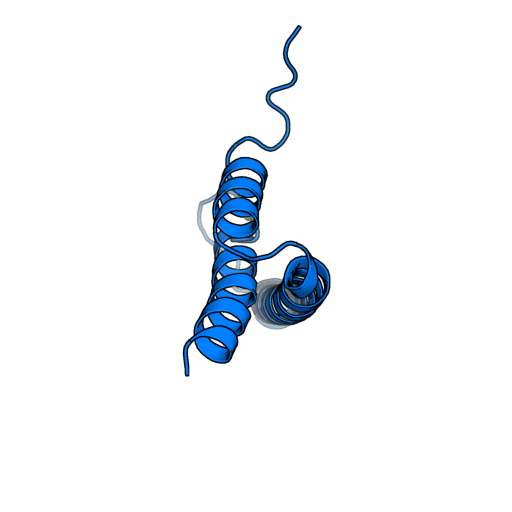HHHHHHHHHHHHHHHH-